Protein AF-A0A945WKH4-F1 (afdb_monomer_lite)

Radius of gyration: 19.02 Å; chains: 1; bounding box: 48×42×46 Å

pLDDT: mean 94.59, std 5.12, range [59.53, 98.81]

Foldseek 3Di:
DDPVDDDDDDDDDDDAAQEDEEEAAEAEPQGKTKHDDCCDCNVVNLVRYNAYEYEYCYYDNDDDDDDRIDIHDRVSHPYYHNQRCVCPCPDRPPRDHHDVVVVVVCVVQVVDPVSVVVCCCVPPNPPCPDSVD

Sequence (133 aa):
TSPFGDEAITAVAAINPDVTIIHAQQADRAGNIMMWGIVGVQKEAVYAARHVIVTVEEIVEFFEPKFNSVIIPSILVSAVCVVPGGATPSYALGYYGRDNSKYIEWADTSKDRAAFENWLHAEIYDGVKSHDS

Structure (mmCIF, N/CA/C/O backbone):
data_AF-A0A945WKH4-F1
#
_entry.id   AF-A0A945WKH4-F1
#
loop_
_atom_site.group_PDB
_atom_site.id
_atom_site.type_symbol
_atom_site.label_atom_id
_atom_site.label_alt_id
_atom_site.label_comp_id
_atom_site.label_asym_id
_atom_site.label_entity_id
_atom_site.label_seq_id
_atom_site.pdbx_PDB_ins_code
_atom_site.Cartn_x
_atom_site.Cartn_y
_atom_site.Cartn_z
_atom_site.occupancy
_atom_site.B_iso_or_equiv
_atom_site.auth_seq_id
_atom_site.auth_comp_id
_atom_site.auth_asym_id
_atom_site.auth_atom_id
_atom_site.pdbx_PDB_model_num
ATOM 1 N N . THR A 1 1 ? 22.014 -22.025 -17.678 1.00 79.38 1 THR A N 1
ATOM 2 C CA . THR A 1 1 ? 23.406 -21.682 -18.039 1.00 79.38 1 THR A CA 1
ATOM 3 C C . THR A 1 1 ? 23.410 -20.285 -18.612 1.00 79.38 1 THR A C 1
ATOM 5 O O . THR A 1 1 ? 22.431 -19.938 -19.268 1.00 79.38 1 THR A O 1
ATOM 8 N N . SER A 1 2 ? 24.427 -19.475 -18.314 1.00 87.25 2 SER A N 1
ATOM 9 C CA . SER A 1 2 ? 24.560 -18.134 -18.893 1.00 87.25 2 SER A CA 1
ATOM 10 C C . SER A 1 2 ? 24.637 -18.222 -20.424 1.00 87.25 2 SER A C 1
ATOM 12 O O . SER A 1 2 ? 25.339 -19.089 -20.939 1.00 87.25 2 SER A O 1
ATOM 14 N N . PRO A 1 3 ? 23.945 -17.351 -21.183 1.00 89.12 3 PRO A N 1
ATOM 15 C CA . PRO A 1 3 ? 24.110 -17.303 -22.634 1.00 89.12 3 PRO A CA 1
ATOM 16 C C . PRO A 1 3 ? 25.452 -16.677 -23.065 1.00 89.12 3 PRO A C 1
ATOM 18 O O . PRO A 1 3 ? 25.758 -16.681 -24.253 1.00 89.12 3 PRO A O 1
ATOM 21 N N . PHE A 1 4 ? 26.245 -16.141 -22.126 1.00 90.62 4 PHE A N 1
ATOM 22 C CA . PHE A 1 4 ? 27.511 -15.446 -22.395 1.00 90.62 4 PHE A CA 1
ATOM 23 C C . PHE A 1 4 ? 28.753 -16.156 -21.824 1.00 90.62 4 PHE A C 1
ATOM 25 O O . PHE A 1 4 ? 29.858 -15.640 -21.966 1.00 90.62 4 PHE A O 1
ATOM 32 N N . GLY A 1 5 ? 28.599 -17.319 -21.184 1.00 87.75 5 GLY A N 1
ATOM 33 C CA . GLY A 1 5 ? 29.716 -18.070 -20.606 1.00 87.75 5 GLY A CA 1
ATOM 34 C C . GLY A 1 5 ? 29.277 -19.349 -19.894 1.00 87.75 5 GLY A C 1
ATOM 35 O O . GLY A 1 5 ? 28.099 -19.702 -19.895 1.00 87.75 5 GLY A O 1
ATOM 36 N N . ASP A 1 6 ? 30.222 -20.018 -19.237 1.00 90.56 6 ASP A N 1
ATOM 37 C CA . ASP A 1 6 ? 30.005 -21.344 -18.633 1.00 90.56 6 ASP A CA 1
ATOM 38 C C . ASP A 1 6 ? 29.390 -21.295 -17.219 1.00 90.56 6 ASP A C 1
ATOM 40 O O . ASP A 1 6 ? 29.234 -22.315 -16.546 1.00 90.56 6 ASP A O 1
ATOM 44 N N . GLU A 1 7 ? 29.017 -20.104 -16.751 1.00 93.12 7 GLU A N 1
ATOM 45 C CA . GLU A 1 7 ? 28.446 -19.886 -15.425 1.00 93.12 7 GLU A CA 1
ATOM 46 C C . GLU A 1 7 ? 27.030 -20.480 -15.306 1.00 93.12 7 GLU A C 1
ATOM 48 O O . GLU A 1 7 ? 26.149 -20.281 -16.157 1.00 93.12 7 GLU A O 1
ATOM 53 N N . ALA A 1 8 ? 26.770 -21.175 -14.199 1.00 90.81 8 ALA A N 1
ATOM 54 C CA . ALA A 1 8 ? 25.426 -21.602 -13.836 1.00 90.81 8 ALA A CA 1
ATOM 55 C C . ALA A 1 8 ? 24.681 -20.449 -13.144 1.00 90.81 8 ALA A C 1
ATOM 57 O O . ALA A 1 8 ? 25.059 -20.022 -12.058 1.00 90.81 8 ALA A O 1
ATOM 58 N N . ILE A 1 9 ? 23.603 -19.968 -13.770 1.00 92.19 9 ILE A N 1
ATOM 59 C CA . ILE A 1 9 ? 22.718 -18.935 -13.214 1.00 92.19 9 ILE A CA 1
ATOM 60 C C . ILE A 1 9 ? 21.382 -19.540 -12.780 1.00 92.19 9 ILE A C 1
ATOM 62 O O . ILE A 1 9 ? 20.817 -20.383 -13.485 1.00 92.19 9 ILE A O 1
ATOM 66 N N . THR A 1 10 ? 20.868 -19.081 -11.640 1.00 92.94 10 THR A N 1
ATOM 67 C CA . THR A 1 10 ? 19.531 -19.441 -11.157 1.00 92.94 10 THR A CA 1
ATOM 68 C C . THR A 1 10 ? 18.494 -18.546 -11.819 1.00 92.94 10 THR A C 1
ATOM 70 O O . THR A 1 10 ? 18.524 -17.329 -11.657 1.00 92.94 10 THR A O 1
ATOM 73 N N . ALA A 1 11 ? 17.554 -19.148 -12.543 1.00 92.62 11 ALA A N 1
ATOM 74 C CA . ALA A 1 11 ? 16.376 -18.449 -13.035 1.00 92.62 11 ALA A CA 1
ATOM 75 C C . ALA A 1 11 ? 15.268 -18.506 -11.976 1.00 92.62 11 ALA A C 1
ATOM 77 O O . ALA A 1 11 ? 14.935 -19.584 -11.483 1.00 92.62 11 ALA A O 1
ATOM 78 N N . VAL A 1 12 ? 14.692 -17.352 -11.645 1.00 94.69 12 VAL A N 1
ATOM 79 C CA . VAL A 1 12 ? 13.536 -17.238 -10.748 1.00 94.69 12 VAL A CA 1
ATOM 80 C C . VAL A 1 12 ? 12.359 -16.712 -11.561 1.00 94.69 12 VAL A C 1
ATOM 82 O O . VAL A 1 12 ? 12.525 -15.818 -12.391 1.00 94.69 12 VAL A O 1
ATOM 85 N N . ALA A 1 13 ? 11.179 -17.295 -11.355 1.00 96.25 13 ALA A N 1
ATOM 86 C CA . ALA A 1 13 ? 9.965 -16.848 -12.025 1.00 96.25 13 ALA A CA 1
ATOM 87 C C . ALA A 1 13 ? 9.580 -15.426 -11.584 1.00 96.25 13 ALA A C 1
ATOM 89 O O . ALA A 1 13 ? 9.773 -15.050 -10.427 1.00 96.25 13 ALA A O 1
ATOM 90 N N . ALA A 1 14 ? 9.007 -14.649 -12.506 1.00 96.19 14 ALA A N 1
ATOM 91 C CA . ALA A 1 14 ? 8.454 -13.340 -12.184 1.00 96.19 14 ALA A CA 1
ATOM 92 C C . ALA A 1 14 ? 7.268 -13.476 -11.217 1.00 96.19 14 ALA A C 1
ATOM 94 O O . ALA A 1 14 ? 6.427 -14.364 -11.369 1.00 96.19 14 ALA A O 1
ATOM 95 N N . ILE A 1 15 ? 7.191 -12.569 -10.246 1.00 96.56 15 ILE A N 1
ATOM 96 C CA . ILE A 1 15 ? 6.037 -12.438 -9.356 1.00 96.56 15 ILE A CA 1
ATOM 97 C C . ILE A 1 15 ? 5.038 -11.517 -10.056 1.00 96.56 15 ILE A C 1
ATOM 99 O O . ILE A 1 15 ? 5.354 -10.352 -10.264 1.00 96.56 15 ILE A O 1
ATOM 103 N N . ASN A 1 16 ? 3.858 -12.033 -10.409 1.00 97.31 16 ASN A N 1
ATOM 104 C CA . ASN A 1 16 ? 2.782 -11.275 -11.060 1.00 97.31 16 ASN A CA 1
ATOM 105 C C . ASN A 1 16 ? 1.502 -11.370 -10.212 1.00 97.31 16 ASN A C 1
ATOM 107 O O . ASN A 1 16 ? 0.729 -12.313 -10.396 1.00 97.31 16 ASN A O 1
ATOM 111 N N . PRO A 1 17 ? 1.297 -10.474 -9.231 1.00 98.19 17 PRO A N 1
ATOM 112 C CA . PRO A 1 17 ? 0.126 -10.524 -8.362 1.00 98.19 17 PRO A CA 1
ATOM 113 C C . PRO A 1 17 ? -1.176 -10.255 -9.126 1.00 98.19 17 PRO A C 1
ATOM 115 O O . PRO A 1 17 ? -1.236 -9.379 -9.987 1.00 98.19 17 PRO A O 1
ATOM 118 N N . ASP A 1 18 ? -2.265 -10.927 -8.749 1.00 98.62 18 ASP A N 1
ATOM 119 C CA . ASP A 1 18 ? -3.596 -10.528 -9.223 1.00 98.62 18 ASP A CA 1
ATOM 120 C C . ASP A 1 18 ? -3.983 -9.148 -8.676 1.00 98.62 18 ASP A C 1
ATOM 122 O O . ASP A 1 18 ? -4.573 -8.332 -9.384 1.00 98.62 18 ASP A O 1
ATOM 126 N N . VAL A 1 19 ? -3.621 -8.878 -7.418 1.00 98.56 19 VAL A N 1
ATOM 127 C CA . VAL A 1 19 ? -3.890 -7.615 -6.730 1.00 98.56 19 VAL A CA 1
ATOM 128 C C . VAL A 1 19 ? -2.664 -7.188 -5.929 1.00 98.56 19 VAL A C 1
ATOM 130 O O . VAL A 1 19 ? -2.104 -7.975 -5.166 1.00 98.56 19 VAL A O 1
ATOM 133 N N . THR A 1 20 ? -2.292 -5.917 -6.050 1.00 98.50 20 THR A N 1
ATOM 134 C CA . THR A 1 20 ? -1.372 -5.238 -5.137 1.00 98.50 20 THR A CA 1
ATOM 135 C C . THR A 1 20 ? -2.110 -4.136 -4.391 1.00 98.50 20 THR A C 1
ATOM 137 O O . THR A 1 20 ? -2.865 -3.365 -4.982 1.00 98.50 20 THR A O 1
ATOM 140 N N . ILE A 1 21 ? -1.862 -4.061 -3.083 1.00 98.50 21 ILE A N 1
ATOM 141 C CA . ILE A 1 21 ? -2.346 -2.990 -2.217 1.00 98.50 21 ILE A CA 1
ATOM 142 C C . ILE A 1 21 ? -1.128 -2.239 -1.694 1.00 98.50 21 ILE A C 1
ATOM 144 O O . ILE A 1 21 ? -0.218 -2.851 -1.133 1.00 98.50 21 ILE A O 1
ATOM 148 N N . ILE A 1 22 ? -1.106 -0.926 -1.891 1.00 98.25 22 ILE A N 1
ATOM 149 C CA . ILE A 1 22 ? -0.078 -0.043 -1.338 1.00 98.25 22 ILE A CA 1
ATOM 150 C C . ILE A 1 22 ? -0.733 1.102 -0.575 1.00 98.25 22 ILE A C 1
ATOM 152 O O . ILE A 1 22 ? -1.893 1.439 -0.812 1.00 98.25 22 ILE A O 1
ATOM 156 N N . HIS A 1 23 ? 0.038 1.709 0.318 1.00 98.12 23 HIS A N 1
ATOM 157 C CA . HIS A 1 23 ? -0.330 2.956 0.966 1.00 98.12 23 HIS A CA 1
ATOM 158 C C . HIS A 1 23 ? 0.643 4.051 0.536 1.00 98.12 23 HIS A C 1
ATOM 160 O O . HIS A 1 23 ? 1.860 3.838 0.559 1.00 98.12 23 HIS A O 1
ATOM 166 N N . ALA A 1 24 ? 0.106 5.200 0.146 1.00 98.19 24 ALA A N 1
ATOM 167 C CA . ALA A 1 24 ? 0.855 6.365 -0.298 1.00 98.19 24 ALA A CA 1
ATOM 168 C C . ALA A 1 24 ? 0.345 7.624 0.399 1.00 98.19 24 ALA A C 1
ATOM 170 O O . ALA A 1 24 ? -0.698 7.629 1.035 1.00 98.19 24 ALA A O 1
ATOM 171 N N . GLN A 1 25 ? 1.080 8.718 0.278 1.00 98.06 25 GLN A N 1
ATOM 172 C CA . GLN A 1 25 ? 0.686 9.949 0.939 1.00 98.06 25 GLN A CA 1
ATOM 173 C C . GLN A 1 25 ? -0.466 10.656 0.218 1.00 98.06 25 GLN A C 1
ATOM 175 O O . GLN A 1 25 ? -1.484 10.949 0.833 1.00 98.06 25 GLN A O 1
ATOM 180 N N . GLN A 1 26 ? -0.331 10.924 -1.081 1.00 98.56 26 GLN A N 1
ATOM 181 C CA . GLN A 1 26 ? -1.287 11.772 -1.794 1.00 98.56 26 GLN A CA 1
ATOM 182 C C . GLN A 1 26 ? -1.781 11.117 -3.075 1.00 98.56 26 GLN A C 1
ATOM 184 O O . GLN A 1 26 ? -1.009 10.494 -3.806 1.00 98.56 26 GLN A O 1
ATOM 189 N N . ALA A 1 27 ? -3.053 11.342 -3.384 1.00 98.75 27 ALA A N 1
ATOM 190 C CA . ALA A 1 27 ? -3.582 11.215 -4.734 1.00 98.75 27 ALA A CA 1
ATOM 191 C C . ALA A 1 27 ? -4.014 12.581 -5.277 1.00 98.75 27 ALA A C 1
ATOM 193 O O . ALA A 1 27 ? -4.313 13.487 -4.503 1.00 98.75 27 ALA A O 1
ATOM 194 N N . ASP A 1 28 ? -4.069 12.736 -6.596 1.00 98.44 28 ASP A N 1
ATOM 195 C CA . ASP A 1 28 ? -4.767 13.863 -7.219 1.00 98.44 28 ASP A CA 1
ATOM 196 C C . ASP A 1 28 ? -6.189 13.469 -7.655 1.00 98.44 28 ASP A C 1
ATOM 198 O O . ASP A 1 28 ? -6.595 12.304 -7.590 1.00 98.44 28 ASP A O 1
ATOM 202 N N . ARG A 1 29 ? -6.969 14.445 -8.133 1.00 97.75 29 ARG A N 1
ATOM 203 C CA . ARG A 1 29 ? -8.338 14.204 -8.628 1.00 97.75 29 ARG A CA 1
ATOM 204 C C . ARG A 1 29 ? -8.409 13.336 -9.887 1.00 97.75 29 ARG A C 1
ATOM 206 O O . ARG A 1 29 ? -9.485 12.835 -10.206 1.00 97.75 29 ARG A O 1
ATOM 213 N N . ALA A 1 30 ? -7.299 13.166 -10.601 1.00 97.75 30 ALA A N 1
ATOM 214 C CA . ALA A 1 30 ? -7.204 12.280 -11.755 1.00 97.75 30 ALA A CA 1
ATOM 215 C C . ALA A 1 30 ? -6.829 10.838 -11.360 1.00 97.75 30 ALA A C 1
ATOM 217 O O . ALA A 1 30 ? -6.792 9.966 -12.229 1.00 97.75 30 ALA A O 1
ATOM 218 N N . GLY A 1 31 ? -6.571 10.580 -10.072 1.00 97.94 31 GLY A N 1
ATOM 219 C CA . GLY A 1 31 ? -6.190 9.276 -9.535 1.00 97.94 31 GLY A CA 1
ATOM 220 C C . GLY A 1 31 ? -4.700 8.962 -9.663 1.00 97.94 31 GLY A C 1
ATOM 221 O O . GLY A 1 31 ? -4.310 7.812 -9.464 1.00 97.94 31 GLY A O 1
ATOM 222 N N . ASN A 1 32 ? -3.859 9.939 -10.024 1.00 98.56 32 ASN A N 1
ATOM 223 C CA . ASN A 1 32 ? -2.413 9.757 -9.930 1.00 98.56 32 ASN A CA 1
ATOM 224 C C . ASN A 1 32 ? -2.028 9.709 -8.455 1.00 98.56 32 ASN A C 1
ATOM 226 O O . ASN A 1 32 ? -2.689 10.330 -7.626 1.00 98.56 32 ASN A O 1
ATOM 230 N N . ILE A 1 33 ? -0.945 9.008 -8.133 1.00 98.56 33 ILE A N 1
ATOM 231 C CA . ILE A 1 33 ? -0.486 8.833 -6.753 1.00 98.56 33 ILE A CA 1
ATOM 232 C C . ILE A 1 33 ? 0.913 9.402 -6.620 1.00 98.56 33 ILE A C 1
ATOM 234 O O . ILE A 1 33 ? 1.808 8.971 -7.344 1.00 98.56 33 ILE A O 1
ATOM 238 N N . MET A 1 34 ? 1.125 10.308 -5.670 1.00 98.06 34 MET A N 1
ATOM 239 C CA . MET A 1 34 ? 2.456 10.751 -5.280 1.00 98.06 34 MET A CA 1
ATOM 240 C C . MET A 1 34 ? 2.858 10.097 -3.958 1.00 98.06 34 MET A C 1
ATOM 242 O O . MET A 1 34 ? 2.187 10.239 -2.935 1.00 98.06 34 MET A O 1
ATOM 246 N N . MET A 1 35 ? 3.996 9.408 -3.986 1.00 97.38 35 MET A N 1
ATOM 247 C CA . MET A 1 35 ? 4.623 8.802 -2.813 1.00 97.38 35 MET A CA 1
ATOM 248 C C . MET A 1 35 ? 6.058 9.295 -2.664 1.00 97.38 35 MET A C 1
ATOM 250 O O . MET A 1 35 ? 6.742 9.542 -3.658 1.00 97.38 35 MET A O 1
ATOM 254 N N . TRP A 1 36 ? 6.533 9.444 -1.431 1.00 96.81 36 TRP A N 1
ATOM 255 C CA . TRP A 1 36 ? 7.905 9.880 -1.154 1.00 96.81 36 TRP A CA 1
ATOM 256 C C . TRP A 1 36 ? 8.467 9.252 0.121 1.00 96.81 36 TRP A C 1
ATOM 258 O O . TRP A 1 36 ? 7.744 8.689 0.945 1.00 96.81 36 TRP A O 1
ATOM 268 N N . GLY A 1 37 ? 9.784 9.373 0.297 1.00 93.44 37 GLY A N 1
ATOM 269 C CA . GLY A 1 37 ? 10.516 8.725 1.383 1.00 93.44 37 GLY A CA 1
ATOM 270 C C . GLY A 1 37 ? 11.028 7.344 0.981 1.00 93.44 37 GLY A C 1
ATOM 271 O O . GLY A 1 37 ? 11.468 7.144 -0.150 1.00 93.44 37 GLY A O 1
ATOM 272 N N . ILE A 1 38 ? 11.015 6.390 1.914 1.00 92.56 38 ILE A N 1
ATOM 273 C CA . ILE A 1 38 ? 11.465 5.019 1.647 1.00 92.56 38 ILE A CA 1
ATOM 274 C C . ILE A 1 38 ? 10.294 4.243 1.036 1.00 92.56 38 ILE A C 1
ATOM 276 O O . ILE A 1 38 ? 9.470 3.675 1.745 1.00 92.56 38 ILE A O 1
ATOM 280 N N . VAL A 1 39 ? 10.234 4.224 -0.294 1.00 91.56 39 VAL A N 1
ATOM 281 C CA . VAL A 1 39 ? 9.130 3.610 -1.060 1.00 91.56 39 VAL A CA 1
ATOM 282 C C . VAL A 1 39 ? 9.210 2.079 -1.158 1.00 91.56 39 VAL A C 1
ATOM 284 O O . VAL A 1 39 ? 8.267 1.434 -1.611 1.00 91.56 39 VAL A O 1
ATOM 287 N N . GLY A 1 40 ? 10.325 1.474 -0.732 1.00 92.94 40 GLY A N 1
ATOM 288 C CA . GLY A 1 40 ? 10.526 0.024 -0.787 1.00 92.94 40 GLY A CA 1
ATOM 289 C C . GLY A 1 40 ? 10.299 -0.540 -2.193 1.00 92.94 40 GLY A C 1
ATOM 290 O O . GLY A 1 40 ? 10.811 0.006 -3.164 1.00 92.94 40 GLY A O 1
ATOM 291 N N . VAL A 1 41 ? 9.518 -1.621 -2.280 1.00 95.25 41 VAL A N 1
ATOM 292 C CA . VAL A 1 41 ? 9.153 -2.307 -3.536 1.00 95.25 41 VAL A CA 1
ATOM 293 C C . VAL A 1 41 ? 7.777 -1.896 -4.075 1.00 95.25 41 VAL A C 1
ATOM 295 O O . VAL A 1 41 ? 7.236 -2.564 -4.953 1.00 95.25 41 VAL A O 1
ATOM 298 N N . GLN A 1 42 ? 7.153 -0.848 -3.519 1.00 96.62 42 GLN A N 1
ATOM 299 C CA . GLN A 1 42 ? 5.761 -0.505 -3.838 1.00 96.62 42 GLN A CA 1
ATOM 300 C C . GLN A 1 42 ? 5.563 -0.231 -5.331 1.00 96.62 42 GLN A C 1
ATOM 302 O O . GLN A 1 42 ? 4.623 -0.743 -5.933 1.00 96.62 42 GLN A O 1
ATOM 307 N N . LYS A 1 43 ? 6.475 0.529 -5.945 1.00 95.75 43 LYS A N 1
ATOM 308 C CA . LYS A 1 43 ? 6.424 0.862 -7.372 1.00 95.75 43 LYS A CA 1
ATOM 309 C C . LYS A 1 43 ? 6.530 -0.398 -8.237 1.00 95.75 43 LYS A C 1
ATOM 311 O O . LYS A 1 43 ? 5.764 -0.563 -9.179 1.00 95.75 43 LYS A O 1
ATOM 316 N N . GLU A 1 44 ? 7.461 -1.291 -7.923 1.00 97.06 44 GLU A N 1
ATOM 317 C CA . GLU A 1 44 ? 7.652 -2.557 -8.631 1.00 97.06 44 GLU A CA 1
ATOM 318 C C . GLU A 1 44 ? 6.424 -3.467 -8.483 1.00 97.06 44 GLU A C 1
ATOM 320 O O . GLU A 1 44 ? 5.988 -4.059 -9.467 1.00 97.06 44 GLU A O 1
ATOM 325 N N . ALA A 1 45 ? 5.820 -3.524 -7.290 1.00 97.81 45 ALA A N 1
ATOM 326 C CA . ALA A 1 45 ? 4.595 -4.281 -7.044 1.00 97.81 45 ALA A CA 1
ATOM 327 C C . ALA A 1 45 ? 3.408 -3.739 -7.859 1.00 97.81 45 ALA A C 1
ATOM 329 O O . ALA A 1 45 ? 2.674 -4.519 -8.457 1.00 97.81 45 ALA A O 1
ATOM 330 N N . VAL A 1 46 ? 3.268 -2.411 -7.953 1.00 98.06 46 VAL A N 1
ATOM 331 C CA . VAL A 1 46 ? 2.260 -1.757 -8.805 1.00 98.06 46 VAL A CA 1
ATOM 332 C C . VAL A 1 46 ? 2.424 -2.163 -10.270 1.00 98.06 46 VAL A C 1
ATOM 334 O O . VAL A 1 46 ? 1.442 -2.518 -10.911 1.00 98.06 46 VAL A O 1
ATOM 337 N N . TYR A 1 47 ? 3.651 -2.153 -10.803 1.00 97.19 47 TYR A N 1
ATOM 338 C CA . TYR A 1 47 ? 3.899 -2.537 -12.200 1.00 97.19 47 TYR A CA 1
ATOM 339 C C . TYR A 1 47 ? 3.709 -4.032 -12.474 1.00 97.19 47 TYR A C 1
ATOM 341 O O . TYR A 1 47 ? 3.426 -4.409 -13.610 1.00 97.19 47 TYR A O 1
ATOM 349 N N . ALA A 1 48 ? 3.895 -4.880 -11.464 1.00 98.06 48 ALA A N 1
ATOM 350 C CA . ALA A 1 48 ? 3.765 -6.326 -11.597 1.00 98.06 48 ALA A CA 1
ATOM 351 C C . ALA A 1 48 ? 2.313 -6.822 -11.498 1.00 98.06 48 ALA A C 1
ATOM 353 O O . ALA A 1 48 ? 2.021 -7.948 -11.906 1.00 98.06 48 ALA A O 1
ATOM 354 N N . ALA A 1 49 ? 1.417 -6.024 -10.913 1.00 98.38 49 ALA A N 1
ATOM 355 C CA . ALA A 1 49 ? 0.074 -6.464 -10.576 1.00 98.38 49 ALA A CA 1
ATOM 356 C C . ALA A 1 49 ? -0.939 -6.261 -11.706 1.00 98.38 49 ALA A C 1
ATOM 358 O O . ALA A 1 49 ? -0.876 -5.299 -12.470 1.00 98.38 49 ALA A O 1
ATOM 359 N N . ARG A 1 50 ? -1.942 -7.142 -11.762 1.00 98.38 50 ARG A N 1
ATOM 360 C CA . ARG A 1 50 ? -3.099 -6.982 -12.656 1.00 98.38 50 ARG A CA 1
ATOM 361 C C . ARG A 1 50 ? -4.061 -5.891 -12.173 1.00 98.38 50 ARG A C 1
ATOM 363 O O . ARG A 1 50 ? -4.641 -5.186 -12.996 1.00 98.38 50 ARG A O 1
ATOM 370 N N . HIS A 1 51 ? -4.241 -5.769 -10.859 1.00 98.62 51 HIS A N 1
ATOM 371 C CA . HIS A 1 51 ? -5.075 -4.752 -10.221 1.00 98.62 51 HIS A CA 1
ATOM 372 C C . HIS A 1 51 ? -4.329 -4.071 -9.076 1.00 98.62 51 HIS A C 1
ATOM 374 O O . HIS A 1 51 ? -3.606 -4.716 -8.317 1.00 98.62 51 HIS A O 1
ATOM 380 N N . VAL A 1 52 ? -4.539 -2.764 -8.926 1.00 98.75 52 VAL A N 1
ATOM 381 C CA . VAL A 1 52 ? -3.839 -1.947 -7.928 1.00 98.75 52 VAL A CA 1
ATOM 382 C C . VAL A 1 52 ? -4.845 -1.142 -7.122 1.00 98.75 52 VAL A C 1
ATOM 384 O O . VAL A 1 52 ? -5.602 -0.344 -7.677 1.00 98.75 52 VAL A O 1
ATOM 387 N N . ILE A 1 53 ? -4.834 -1.342 -5.809 1.00 98.81 53 ILE A N 1
ATOM 388 C CA . ILE A 1 53 ? -5.610 -0.557 -4.849 1.00 98.81 53 ILE A CA 1
ATOM 389 C C . ILE A 1 53 ? -4.626 0.291 -4.052 1.00 98.81 53 ILE A C 1
ATOM 391 O O . ILE A 1 53 ? -3.640 -0.222 -3.522 1.00 98.81 53 ILE A O 1
ATOM 395 N N . VAL A 1 54 ? -4.892 1.588 -3.966 1.00 98.75 54 VAL A N 1
ATOM 396 C CA . VAL A 1 54 ? -4.039 2.523 -3.237 1.00 98.75 54 VAL A CA 1
ATOM 397 C C . VAL A 1 54 ? -4.848 3.185 -2.138 1.00 98.75 54 VAL A C 1
ATOM 399 O O . VAL A 1 54 ? -5.835 3.864 -2.418 1.00 98.75 54 VAL A O 1
ATOM 402 N N . THR A 1 55 ? -4.430 3.009 -0.888 1.00 98.75 55 THR A N 1
ATOM 403 C CA . THR A 1 55 ? -4.901 3.864 0.203 1.00 98.75 55 THR A CA 1
ATOM 404 C C . THR A 1 55 ? -4.020 5.109 0.278 1.00 98.75 55 THR A C 1
ATOM 406 O O . THR A 1 55 ? -2.804 5.019 0.104 1.00 98.75 55 THR A O 1
ATOM 409 N N . VAL A 1 56 ? -4.622 6.277 0.494 1.00 98.75 56 VAL A N 1
ATOM 410 C CA . VAL A 1 56 ? -3.909 7.557 0.598 1.00 98.75 56 VAL A CA 1
ATOM 411 C C . VAL A 1 56 ? -4.311 8.336 1.833 1.00 98.75 56 VAL A C 1
ATOM 413 O O . VAL A 1 56 ? -5.441 8.212 2.296 1.00 98.75 56 VAL A O 1
ATOM 416 N N . GLU A 1 57 ? -3.409 9.166 2.342 1.00 98.56 57 GLU A N 1
ATOM 417 C CA . GLU A 1 57 ? -3.710 10.068 3.455 1.00 98.56 57 GLU A CA 1
ATOM 418 C C . GLU A 1 57 ? -4.666 11.189 3.028 1.00 98.56 57 GLU A C 1
ATOM 420 O O . GLU A 1 57 ? -5.574 11.553 3.771 1.00 98.56 57 GLU A O 1
ATOM 425 N N . GLU A 1 58 ? -4.511 11.711 1.808 1.00 98.50 58 GLU A N 1
ATOM 426 C CA . GLU A 1 58 ? -5.379 12.766 1.279 1.00 98.50 58 GLU A CA 1
ATOM 427 C C . GLU A 1 58 ? -5.463 12.780 -0.257 1.00 98.50 58 GLU A C 1
ATOM 429 O O . GLU A 1 58 ? -4.618 12.223 -0.964 1.00 98.50 58 GLU A O 1
ATOM 434 N N . ILE A 1 59 ? -6.486 13.470 -0.776 1.00 98.62 59 ILE A N 1
ATOM 435 C CA . ILE A 1 59 ? -6.580 13.864 -2.188 1.00 98.62 59 ILE A CA 1
ATOM 436 C C . ILE A 1 59 ? -6.302 15.364 -2.292 1.00 98.62 59 ILE A C 1
ATOM 438 O O . ILE A 1 59 ? -6.985 16.165 -1.653 1.00 98.62 59 ILE A O 1
ATOM 442 N N . VAL A 1 60 ? -5.351 15.744 -3.142 1.00 98.44 60 VAL A N 1
ATOM 443 C CA . VAL A 1 60 ? -4.960 17.136 -3.392 1.00 98.44 60 VAL A CA 1
ATOM 444 C C . VAL A 1 60 ? -5.372 17.602 -4.788 1.00 98.44 60 VAL A C 1
ATOM 446 O O . VAL A 1 60 ? -5.587 16.804 -5.698 1.00 98.44 60 VAL A O 1
ATOM 449 N N . GLU A 1 61 ? -5.487 18.919 -4.972 1.00 97.75 61 GLU A N 1
ATOM 450 C CA . GLU A 1 61 ? -5.738 19.501 -6.299 1.00 97.75 61 GLU A CA 1
ATOM 451 C C . GLU A 1 61 ? -4.480 19.443 -7.179 1.00 97.75 61 GLU A C 1
ATOM 453 O O . GLU A 1 61 ? -4.557 19.101 -8.356 1.00 97.75 61 GLU A O 1
ATOM 458 N N . PHE A 1 62 ? -3.315 19.737 -6.591 1.00 96.56 62 PHE A N 1
ATOM 459 C CA . PHE A 1 62 ? -2.020 19.722 -7.264 1.00 96.56 62 PHE A CA 1
ATOM 460 C C . PHE A 1 62 ? -0.965 19.078 -6.371 1.00 96.56 62 PHE A C 1
ATOM 462 O O . PHE A 1 62 ? -0.945 19.299 -5.159 1.00 96.56 62 PHE A O 1
ATOM 469 N N . PHE A 1 63 ? -0.061 18.312 -6.979 1.00 97.75 63 PHE A N 1
ATOM 470 C CA . PHE A 1 63 ? 1.111 17.809 -6.278 1.00 97.75 63 PHE A CA 1
ATOM 471 C C . PHE A 1 63 ? 2.141 18.911 -6.073 1.00 97.75 63 PHE A C 1
ATOM 473 O O . PHE A 1 63 ? 2.576 19.559 -7.024 1.00 97.75 63 PHE A O 1
ATOM 480 N N . GLU A 1 64 ? 2.594 19.041 -4.832 1.00 95.38 64 GLU A N 1
ATOM 481 C CA . GLU A 1 64 ? 3.779 19.816 -4.486 1.00 95.38 64 GLU A CA 1
ATOM 482 C C . GLU A 1 64 ? 5.008 18.898 -4.550 1.00 95.38 64 GLU A C 1
ATOM 484 O O . GLU A 1 64 ? 5.102 17.977 -3.727 1.00 95.38 64 GLU A O 1
ATOM 489 N N . PRO A 1 65 ? 5.962 19.111 -5.480 1.00 90.94 65 PRO A N 1
ATOM 490 C CA . PRO A 1 65 ? 7.109 18.226 -5.646 1.00 90.94 65 PRO A CA 1
ATOM 491 C C . PRO A 1 65 ? 7.873 18.008 -4.337 1.00 90.94 65 PRO A C 1
ATOM 493 O O . PRO A 1 65 ? 8.341 18.952 -3.697 1.00 90.94 65 PRO A O 1
ATOM 496 N N . LYS A 1 66 ? 8.034 16.742 -3.944 1.00 94.00 66 LYS A N 1
ATOM 497 C CA . LYS A 1 66 ? 8.857 16.352 -2.790 1.00 94.00 66 LYS A CA 1
ATOM 498 C C . LYS A 1 66 ? 10.170 15.742 -3.261 1.00 94.00 66 LYS A C 1
ATOM 500 O O . LYS A 1 66 ? 10.227 15.086 -4.304 1.00 94.00 66 LYS A O 1
ATOM 505 N N . PHE A 1 67 ? 11.228 15.926 -2.475 1.00 91.38 67 PHE A N 1
ATOM 506 C CA . PHE A 1 67 ? 12.510 15.274 -2.730 1.00 91.38 67 PHE A CA 1
ATOM 507 C C . PHE A 1 67 ? 12.326 13.750 -2.808 1.00 91.38 67 PHE A C 1
ATOM 509 O O . PHE A 1 67 ? 11.703 13.160 -1.926 1.00 91.38 67 PHE A O 1
ATOM 516 N N . ASN A 1 68 ? 12.858 13.128 -3.865 1.00 89.44 68 ASN A N 1
ATOM 517 C CA . ASN A 1 68 ? 12.698 11.699 -4.165 1.00 89.44 68 ASN A CA 1
ATOM 518 C C . ASN A 1 68 ? 11.238 11.212 -4.236 1.00 89.44 68 ASN A C 1
ATOM 520 O O . ASN A 1 68 ? 10.963 10.046 -3.948 1.00 89.44 68 ASN A O 1
ATOM 524 N N . SER A 1 69 ? 10.297 12.082 -4.610 1.00 95.69 69 SER A N 1
ATOM 525 C CA . SER A 1 69 ? 8.936 11.634 -4.910 1.00 95.69 69 SER A CA 1
ATOM 526 C C . SER A 1 69 ? 8.883 10.809 -6.195 1.00 95.69 69 SER A C 1
ATOM 528 O O . SER A 1 69 ? 9.635 11.031 -7.146 1.00 95.69 69 SER A O 1
ATOM 530 N N . VAL A 1 70 ? 7.966 9.850 -6.209 1.00 95.69 70 VAL A N 1
ATOM 531 C CA . VAL A 1 70 ? 7.575 9.065 -7.376 1.00 95.69 70 VAL A CA 1
ATOM 532 C C . VAL A 1 70 ? 6.098 9.318 -7.619 1.00 95.69 70 VAL A C 1
ATOM 534 O O . VAL A 1 70 ? 5.313 9.365 -6.671 1.00 95.69 70 VAL A O 1
ATOM 537 N N . ILE A 1 71 ? 5.728 9.452 -8.891 1.00 97.25 71 ILE A N 1
ATOM 538 C CA . ILE A 1 71 ? 4.333 9.534 -9.312 1.00 97.25 71 ILE A CA 1
ATOM 539 C C . ILE A 1 71 ? 3.961 8.229 -10.014 1.00 97.25 71 ILE A C 1
ATOM 541 O O . ILE A 1 71 ? 4.601 7.849 -10.997 1.00 97.25 71 ILE A O 1
ATOM 545 N N . ILE A 1 72 ? 2.933 7.551 -9.506 1.00 98.06 72 ILE A N 1
ATOM 546 C CA . ILE A 1 72 ? 2.277 6.431 -10.179 1.00 98.06 72 ILE A CA 1
ATOM 547 C C . ILE A 1 72 ? 1.137 7.000 -11.031 1.00 98.06 72 ILE A C 1
ATOM 549 O O . ILE A 1 72 ? 0.235 7.639 -10.480 1.00 98.06 72 ILE A O 1
ATOM 553 N N . PRO A 1 73 ? 1.156 6.784 -12.356 1.00 98.06 73 PRO A N 1
ATOM 554 C CA . PRO A 1 73 ? 0.083 7.232 -13.233 1.00 98.06 73 PRO A CA 1
ATOM 555 C C . PRO A 1 73 ? -1.240 6.523 -12.931 1.00 98.06 73 PRO A C 1
ATOM 557 O O . PRO A 1 73 ? -1.264 5.307 -12.727 1.00 98.06 73 PRO A O 1
ATOM 560 N N . SER A 1 74 ? -2.348 7.260 -12.999 1.00 98.25 74 SER A N 1
ATOM 561 C CA . SER A 1 74 ? -3.691 6.744 -12.696 1.00 98.25 74 SER A CA 1
ATOM 562 C C . SER A 1 74 ? -4.125 5.560 -13.560 1.00 98.25 74 SER A C 1
ATOM 564 O O . SER A 1 74 ? -4.896 4.722 -13.109 1.00 98.25 74 SER A O 1
ATOM 566 N N . ILE A 1 75 ? -3.586 5.427 -14.777 1.00 98.25 75 ILE A N 1
ATOM 567 C CA . ILE A 1 75 ? -3.873 4.296 -15.676 1.00 98.25 75 ILE A CA 1
ATOM 568 C C . ILE A 1 75 ? -3.486 2.932 -15.081 1.00 98.25 75 ILE A C 1
ATOM 570 O O . ILE A 1 75 ? -4.026 1.909 -15.494 1.00 98.25 75 ILE A O 1
ATOM 574 N N . LEU A 1 76 ? -2.556 2.907 -14.122 1.00 98.19 76 LEU A N 1
ATOM 575 C CA . LEU A 1 76 ? -2.142 1.689 -13.424 1.00 98.19 76 LEU A CA 1
ATOM 576 C C . LEU A 1 76 ? -3.008 1.395 -12.193 1.00 98.19 76 LEU A C 1
ATOM 578 O O . LEU A 1 76 ? -2.888 0.324 -11.609 1.00 98.19 76 LEU A O 1
ATOM 582 N N . VAL A 1 77 ? -3.855 2.336 -11.772 1.00 98.50 77 VAL A N 1
ATOM 583 C CA . VAL A 1 77 ? -4.585 2.290 -10.504 1.00 98.50 77 VAL A CA 1
ATOM 584 C C . VAL A 1 77 ? -6.029 1.868 -10.749 1.00 98.50 77 VAL A C 1
ATOM 586 O O . VAL A 1 77 ? -6.757 2.483 -11.519 1.00 98.50 77 VAL A O 1
ATOM 589 N N . SER A 1 78 ? -6.463 0.804 -10.074 1.00 98.62 78 SER A N 1
ATOM 590 C CA . SER A 1 78 ? -7.847 0.321 -10.138 1.00 98.62 78 SER A CA 1
ATOM 591 C C . SER A 1 78 ? -8.760 1.040 -9.143 1.00 98.62 78 SER A C 1
ATOM 593 O O . SER A 1 78 ? -9.931 1.253 -9.444 1.00 98.62 78 SER A O 1
ATOM 595 N N . ALA A 1 79 ? -8.245 1.405 -7.964 1.00 98.50 79 ALA A N 1
ATOM 596 C CA . ALA A 1 79 ? -8.999 2.141 -6.951 1.00 98.50 79 ALA A CA 1
ATOM 597 C C . ALA A 1 79 ? -8.091 3.001 -6.062 1.00 98.50 79 ALA A C 1
ATOM 599 O O . ALA A 1 79 ? -6.984 2.587 -5.712 1.00 98.50 79 ALA A O 1
ATOM 600 N N . VAL A 1 80 ? -8.608 4.163 -5.656 1.00 98.69 80 VAL A N 1
ATOM 601 C CA . VAL A 1 80 ? -8.004 5.053 -4.656 1.00 98.69 80 VAL A CA 1
ATOM 602 C C . VAL A 1 80 ? -8.962 5.190 -3.478 1.00 98.69 80 VAL A C 1
ATOM 604 O O . VAL A 1 80 ? -10.137 5.502 -3.671 1.00 98.69 80 VAL A O 1
ATOM 607 N N . CYS A 1 81 ? -8.467 4.973 -2.262 1.00 98.38 81 CYS A N 1
ATOM 608 C CA . CYS A 1 81 ? -9.238 5.082 -1.027 1.00 98.38 81 CYS A CA 1
ATOM 609 C C . CYS A 1 81 ? -8.570 6.093 -0.094 1.00 98.38 81 CYS A C 1
ATOM 611 O O . CYS A 1 81 ? -7.406 5.923 0.257 1.00 98.38 81 CYS A O 1
ATOM 613 N N . VAL A 1 82 ? -9.294 7.125 0.336 1.00 98.31 82 VAL A N 1
ATOM 614 C CA . VAL A 1 82 ? -8.785 8.056 1.355 1.00 98.31 82 VAL A CA 1
ATOM 615 C C . VAL A 1 82 ? -8.908 7.383 2.715 1.00 98.31 82 VAL A C 1
ATOM 617 O O . VAL A 1 82 ? -10.015 7.085 3.154 1.00 98.31 82 VAL A O 1
ATOM 620 N N . VAL A 1 83 ? -7.770 7.095 3.336 1.00 98.19 83 VAL A N 1
ATOM 621 C CA . VAL A 1 83 ? -7.651 6.376 4.606 1.00 98.19 83 VAL A CA 1
ATOM 622 C C . VAL A 1 83 ? -6.558 7.064 5.434 1.00 98.19 83 VAL A C 1
ATOM 624 O O . VAL A 1 83 ? -5.409 6.609 5.421 1.00 98.19 83 VAL A O 1
ATOM 627 N N . PRO A 1 84 ? -6.874 8.183 6.115 1.00 97.25 84 PRO A N 1
ATOM 628 C CA . PRO A 1 84 ? -5.908 8.889 6.945 1.00 97.25 84 PRO A CA 1
ATOM 629 C C . PRO A 1 84 ? -5.409 7.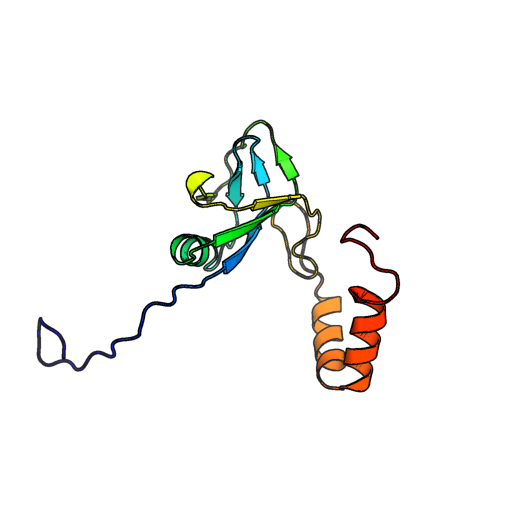994 8.081 1.00 97.25 84 PRO A C 1
ATOM 631 O O . PRO A 1 84 ? -6.201 7.363 8.778 1.00 97.25 84 PRO A O 1
ATOM 634 N N . GLY A 1 85 ? -4.100 7.904 8.285 1.00 96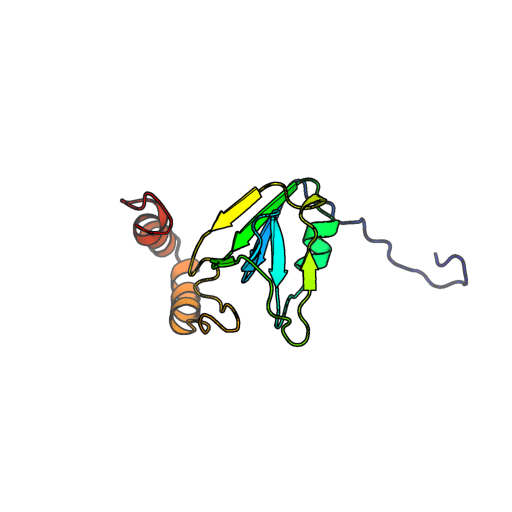.44 85 GLY A N 1
ATOM 635 C CA . GLY A 1 85 ? -3.516 6.951 9.226 1.00 96.44 85 GLY A CA 1
ATOM 636 C C . GLY A 1 85 ? -3.435 5.521 8.686 1.00 96.44 85 GLY A C 1
ATOM 637 O O . GLY A 1 85 ? -3.177 4.607 9.468 1.00 96.44 85 GLY A O 1
ATOM 638 N N . GLY A 1 86 ? -3.651 5.300 7.386 1.00 96.44 86 GLY A N 1
ATOM 639 C CA . GLY A 1 86 ? -3.780 3.972 6.777 1.00 96.44 86 GLY A CA 1
ATOM 640 C C . GLY A 1 86 ? -2.525 3.092 6.836 1.00 96.44 86 GLY A C 1
ATOM 641 O O . GLY A 1 86 ? -2.629 1.881 6.653 1.00 96.44 86 GLY A O 1
ATOM 642 N N . ALA A 1 87 ? -1.348 3.662 7.114 1.00 95.88 87 ALA A N 1
ATOM 643 C CA . ALA A 1 87 ? -0.126 2.900 7.372 1.00 95.88 87 ALA A CA 1
ATOM 644 C C . ALA A 1 87 ? 0.102 2.566 8.855 1.00 95.88 87 ALA A C 1
ATOM 646 O O . ALA A 1 87 ? 1.031 1.814 9.152 1.00 95.88 87 ALA A O 1
ATOM 647 N N . THR A 1 88 ? -0.698 3.096 9.785 1.00 94.44 88 THR A N 1
ATOM 648 C CA . THR A 1 88 ? -0.570 2.830 11.229 1.00 94.44 88 THR A CA 1
ATOM 649 C C . THR A 1 88 ? -0.570 1.317 11.497 1.00 94.44 88 THR A C 1
ATOM 651 O O . THR A 1 88 ? -1.414 0.610 10.949 1.00 94.44 88 THR A O 1
ATOM 654 N N . PRO A 1 89 ? 0.350 0.774 12.322 1.00 94.44 89 PRO A N 1
ATOM 655 C CA . PRO A 1 89 ? 1.306 1.452 13.212 1.00 94.44 89 PRO A CA 1
ATOM 656 C C . PRO A 1 89 ? 2.633 1.878 12.560 1.00 94.44 89 PRO A C 1
ATOM 658 O O . PRO A 1 89 ? 3.516 2.398 13.247 1.00 94.44 89 PRO A O 1
ATOM 661 N N . SER A 1 90 ? 2.811 1.652 11.257 1.00 94.62 90 SER A N 1
ATOM 662 C CA . SER A 1 90 ? 3.954 2.169 10.497 1.00 94.62 90 SER A CA 1
ATOM 663 C C . SER A 1 90 ? 3.872 3.693 10.330 1.00 94.62 90 SER A C 1
ATOM 665 O O . SER A 1 90 ? 2.943 4.342 10.798 1.00 94.62 90 SER A O 1
ATOM 667 N N . TYR A 1 91 ? 4.881 4.281 9.692 1.00 94.31 91 TYR A N 1
ATOM 668 C CA . TYR A 1 91 ? 4.938 5.715 9.419 1.00 94.31 91 TYR A CA 1
ATOM 669 C C . TYR A 1 91 ? 4.405 6.050 8.019 1.00 94.31 91 TYR A C 1
AT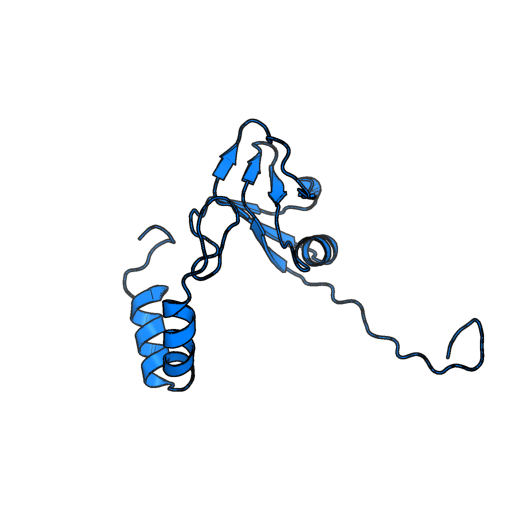OM 671 O O . TYR A 1 91 ? 4.545 5.254 7.089 1.00 94.31 91 TYR A O 1
ATOM 679 N N . ALA A 1 92 ? 3.927 7.283 7.854 1.00 95.69 92 ALA A N 1
ATOM 680 C CA . ALA A 1 92 ? 3.749 7.945 6.565 1.00 95.69 92 ALA A CA 1
ATOM 681 C C . ALA A 1 92 ? 4.548 9.257 6.589 1.00 95.69 92 ALA A C 1
ATOM 683 O O . ALA A 1 92 ? 4.227 10.191 7.328 1.00 95.69 92 ALA A O 1
ATOM 684 N N . LEU A 1 93 ? 5.652 9.319 5.832 1.00 95.62 93 LEU A N 1
ATOM 685 C CA . LEU A 1 93 ? 6.622 10.413 5.950 1.00 95.62 93 LEU A CA 1
ATOM 686 C C . LEU A 1 93 ? 5.965 11.769 5.654 1.00 95.62 93 LEU A C 1
ATOM 688 O O . LEU A 1 93 ? 5.499 11.995 4.541 1.00 95.62 93 LEU A O 1
ATOM 692 N N . GLY A 1 94 ? 6.001 12.680 6.628 1.00 94.50 94 GLY A N 1
ATOM 693 C CA . GLY A 1 94 ? 5.371 14.002 6.545 1.00 94.50 94 GLY A CA 1
ATOM 694 C C . GLY A 1 94 ? 3.982 14.092 7.189 1.00 94.50 94 GLY A C 1
ATOM 695 O O . GLY A 1 94 ? 3.514 15.207 7.382 1.00 94.50 94 GLY A O 1
ATOM 696 N N . TYR A 1 95 ? 3.376 12.961 7.569 1.00 95.88 95 TYR A N 1
ATOM 697 C CA . TYR A 1 95 ? 2.068 12.893 8.237 1.00 95.88 95 TYR A CA 1
ATOM 698 C C . TYR A 1 95 ? 2.215 12.413 9.681 1.00 95.88 95 TYR A C 1
ATOM 700 O O . TYR A 1 95 ? 1.856 13.130 10.611 1.00 95.88 95 TYR A O 1
ATOM 708 N N . TYR A 1 96 ? 2.800 11.229 9.887 1.00 95.94 96 TYR A N 1
ATOM 709 C CA . TYR A 1 96 ? 3.010 10.652 11.218 1.00 95.94 96 TYR A CA 1
ATOM 710 C C . TYR A 1 96 ? 4.211 9.704 11.261 1.00 95.94 96 TYR A C 1
ATOM 712 O O . TYR A 1 96 ? 4.641 9.133 10.255 1.00 95.94 96 TYR A O 1
ATOM 720 N N . GLY A 1 97 ? 4.779 9.573 12.461 1.00 94.69 97 GLY A N 1
ATOM 721 C CA . GLY A 1 97 ? 5.864 8.644 12.760 1.00 94.69 97 GLY A CA 1
ATOM 722 C C . GLY A 1 97 ? 5.359 7.235 13.073 1.00 94.69 97 GLY A C 1
ATOM 723 O O . GLY A 1 97 ? 4.166 7.004 13.225 1.00 94.69 97 GLY A O 1
ATOM 724 N N . ARG A 1 98 ? 6.295 6.293 13.191 1.00 93.12 98 ARG A N 1
ATOM 725 C CA . ARG A 1 98 ? 6.002 4.898 13.537 1.00 93.12 98 ARG A CA 1
ATOM 726 C C . ARG A 1 98 ? 5.682 4.762 15.025 1.00 93.12 98 ARG A C 1
ATOM 728 O O . ARG A 1 98 ? 6.468 5.218 15.857 1.00 93.12 98 ARG A O 1
ATOM 735 N N . ASP A 1 99 ? 4.620 4.037 15.355 1.00 92.94 99 ASP A N 1
ATOM 736 C CA . ASP A 1 99 ? 4.308 3.659 16.732 1.00 92.94 99 ASP A CA 1
ATOM 737 C C . ASP A 1 99 ? 5.069 2.386 17.125 1.00 92.94 99 ASP A C 1
ATOM 739 O O . ASP A 1 99 ? 4.614 1.258 16.937 1.00 92.94 99 ASP A O 1
ATOM 743 N N . ASN A 1 100 ? 6.271 2.569 17.674 1.00 91.31 100 ASN A N 1
ATOM 744 C CA . ASN A 1 100 ? 7.110 1.457 18.125 1.00 91.31 100 ASN A CA 1
ATOM 745 C C . ASN A 1 100 ? 6.477 0.638 19.256 1.00 91.31 1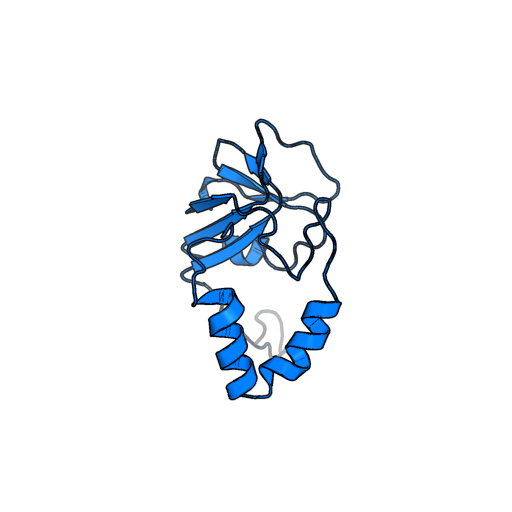00 ASN A C 1
ATOM 747 O O . ASN A 1 100 ? 6.825 -0.532 19.400 1.00 91.31 100 ASN A O 1
ATOM 751 N N . SER A 1 101 ? 5.595 1.237 20.063 1.00 92.38 101 SER A N 1
ATOM 752 C CA . SER A 1 101 ? 5.000 0.543 21.206 1.00 92.38 101 SER A CA 1
ATOM 753 C C . SER A 1 101 ? 4.072 -0.576 20.737 1.00 92.38 101 SER A C 1
ATOM 755 O O . SER A 1 101 ? 4.229 -1.713 21.181 1.00 92.38 101 SER A O 1
ATOM 757 N N . LYS A 1 102 ? 3.247 -0.302 19.717 1.00 89.00 102 LYS A N 1
ATOM 758 C CA . LYS A 1 102 ? 2.384 -1.302 19.073 1.00 89.00 102 LYS A CA 1
ATOM 759 C C . LYS A 1 102 ? 3.170 -2.456 18.452 1.00 89.00 102 LYS A C 1
ATOM 761 O O . LYS A 1 102 ? 2.744 -3.601 18.537 1.00 89.00 102 LYS A O 1
ATOM 766 N N . TYR A 1 103 ? 4.343 -2.198 17.867 1.00 87.50 103 TYR A N 1
ATOM 767 C CA . TYR A 1 103 ? 5.192 -3.277 17.336 1.00 87.50 103 TYR A CA 1
ATOM 768 C C . TYR A 1 103 ? 5.758 -4.189 18.430 1.00 87.50 103 TYR A C 1
ATOM 770 O O . TYR A 1 103 ? 5.885 -5.393 18.208 1.00 87.50 103 TYR A O 1
ATOM 778 N N . ILE A 1 104 ? 6.115 -3.629 19.590 1.00 91.06 104 ILE A N 1
ATOM 779 C CA . ILE A 1 104 ? 6.610 -4.413 20.729 1.00 91.06 104 ILE A CA 1
ATOM 780 C C . ILE A 1 104 ? 5.470 -5.256 21.309 1.00 91.06 104 ILE A C 1
ATOM 782 O O . ILE A 1 104 ? 5.635 -6.461 21.466 1.00 91.06 104 ILE A O 1
ATOM 786 N N . GLU A 1 105 ? 4.304 -4.655 21.547 1.00 91.06 105 GLU A N 1
ATOM 787 C CA . GLU A 1 105 ? 3.113 -5.353 22.050 1.00 91.06 105 GLU A CA 1
ATOM 788 C C . GLU A 1 105 ? 2.647 -6.472 21.104 1.00 91.06 105 GLU A C 1
ATOM 790 O O . GLU A 1 105 ? 2.310 -7.579 21.538 1.00 91.06 105 GLU A O 1
ATOM 795 N N . TRP A 1 106 ? 2.695 -6.220 19.793 1.00 92.69 106 TRP A N 1
ATOM 796 C CA . TRP A 1 106 ? 2.358 -7.215 18.780 1.00 92.69 106 TRP A CA 1
ATOM 797 C C . TRP A 1 106 ? 3.230 -8.468 18.871 1.00 92.69 106 TRP A C 1
ATOM 799 O O . TRP A 1 106 ? 2.750 -9.578 18.633 1.00 92.69 106 TRP A O 1
ATOM 809 N N . ALA A 1 107 ? 4.509 -8.322 19.230 1.00 91.56 107 ALA A N 1
ATOM 810 C CA . ALA A 1 107 ? 5.433 -9.447 19.326 1.00 91.56 107 ALA A CA 1
ATOM 811 C C . ALA A 1 107 ? 5.041 -10.450 20.420 1.00 91.56 107 ALA A C 1
ATOM 813 O O . ALA A 1 107 ? 5.378 -11.628 20.297 1.00 91.56 107 ALA A O 1
ATOM 814 N N . ASP A 1 108 ? 4.350 -10.009 21.469 1.00 92.25 108 ASP A N 1
ATOM 815 C CA . ASP A 1 108 ? 3.837 -10.892 22.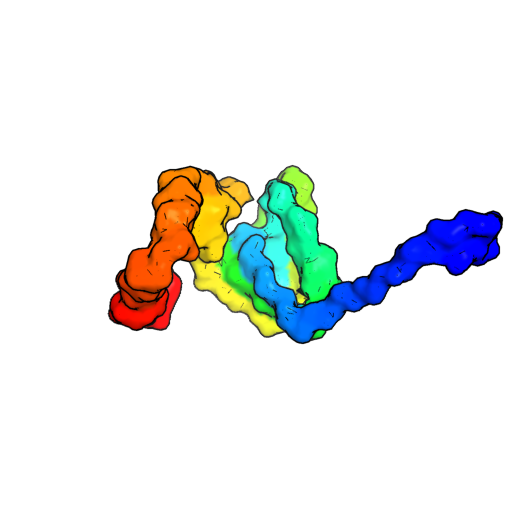517 1.00 92.25 108 ASP A CA 1
ATOM 816 C C . ASP A 1 108 ? 2.428 -11.385 22.173 1.00 92.25 108 ASP A C 1
ATOM 818 O O . ASP A 1 108 ? 2.175 -12.589 22.217 1.00 92.25 108 ASP A O 1
ATOM 822 N N . THR A 1 109 ? 1.556 -10.485 21.710 1.00 93.56 109 THR A N 1
ATOM 823 C CA . THR A 1 109 ? 0.168 -10.798 21.327 1.00 93.56 109 THR A CA 1
ATOM 824 C C . THR A 1 109 ? 0.090 -11.861 20.230 1.00 93.56 109 THR A C 1
ATOM 826 O O . THR A 1 109 ? -0.696 -12.798 20.321 1.00 93.56 109 THR A O 1
ATOM 829 N N . SER A 1 110 ? 0.935 -11.7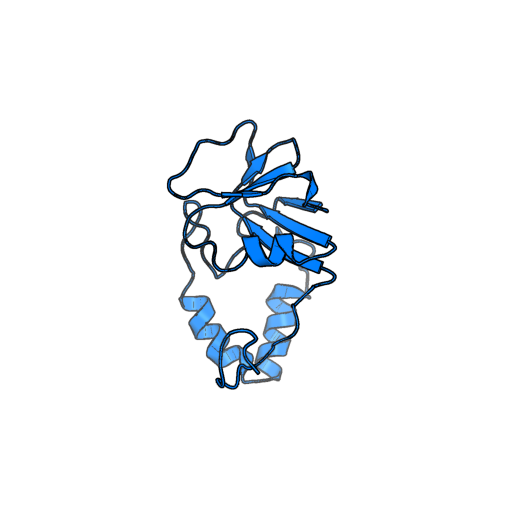65 19.201 1.00 94.31 110 SER A N 1
ATOM 830 C CA . SER A 1 110 ? 0.881 -12.650 18.027 1.00 94.31 110 SER A CA 1
ATOM 831 C C . SER A 1 110 ? 1.374 -14.082 18.271 1.00 94.31 110 SER A C 1
ATOM 833 O O . SER A 1 110 ? 1.154 -14.950 17.425 1.00 94.31 110 SER A O 1
ATOM 835 N N . LYS A 1 111 ? 2.048 -14.354 19.399 1.00 95.81 111 LYS A N 1
ATOM 836 C CA . LYS A 1 111 ? 2.562 -15.697 19.730 1.00 95.81 111 LYS A CA 1
ATOM 837 C C . LYS A 1 111 ? 1.538 -16.567 20.451 1.00 95.81 111 LYS A C 1
ATOM 839 O O . LYS A 1 111 ? 1.682 -17.789 20.435 1.00 95.81 111 LYS A O 1
ATOM 844 N N . ASP A 1 112 ? 0.540 -15.956 21.086 1.00 97.31 112 ASP A N 1
ATOM 845 C CA . ASP A 1 112 ? -0.519 -16.661 21.800 1.00 97.31 112 ASP A CA 1
ATOM 846 C C . ASP A 1 112 ? -1.839 -16.577 21.031 1.00 97.31 112 ASP A C 1
ATOM 848 O O . ASP A 1 112 ? -2.303 -15.503 20.652 1.00 97.31 112 ASP A O 1
ATOM 852 N N . ARG A 1 113 ? -2.461 -17.736 20.798 1.00 96.56 113 ARG A N 1
ATOM 853 C CA . ARG A 1 113 ? -3.668 -17.825 19.971 1.00 96.56 113 ARG A CA 1
ATOM 854 C C . ARG A 1 113 ? -4.846 -17.076 20.595 1.00 96.56 113 ARG A C 1
ATOM 856 O O . ARG A 1 113 ? -5.575 -16.419 19.860 1.00 96.56 113 ARG A O 1
ATOM 863 N N . ALA A 1 114 ? -5.028 -17.176 21.911 1.00 97.19 114 ALA A N 1
ATOM 864 C CA . ALA A 1 114 ? -6.152 -16.548 22.597 1.00 97.19 114 ALA A CA 1
ATOM 865 C C . ALA A 1 114 ? -5.971 -15.026 22.675 1.00 97.19 114 ALA A C 1
ATOM 867 O O . ALA A 1 114 ? -6.915 -14.282 22.423 1.00 97.19 114 ALA A O 1
ATOM 868 N N . ALA A 1 115 ? -4.754 -14.554 22.957 1.00 95.88 115 ALA A N 1
ATOM 869 C CA . ALA A 1 115 ? -4.419 -13.134 22.920 1.00 95.88 115 ALA A CA 1
ATOM 870 C C . ALA A 1 115 ? -4.634 -12.537 21.521 1.00 95.88 115 ALA A C 1
ATOM 872 O O . ALA A 1 115 ? -5.257 -11.484 21.395 1.00 95.88 115 ALA A O 1
ATOM 873 N N . PHE A 1 116 ? -4.189 -13.232 20.470 1.00 96.25 116 PHE A N 1
ATOM 874 C CA . PHE A 1 116 ? -4.409 -12.821 19.085 1.00 96.25 116 PHE A CA 1
ATOM 875 C C . PHE A 1 116 ? -5.898 -12.761 18.711 1.00 96.25 116 PHE A C 1
ATOM 877 O O . PHE A 1 116 ? -6.330 -11.797 18.083 1.00 96.25 116 PHE A O 1
ATOM 884 N N . GLU A 1 117 ? -6.697 -13.756 19.104 1.00 96.75 117 GLU A N 1
ATOM 885 C CA . GLU A 1 117 ? -8.144 -13.747 18.849 1.00 96.75 117 GLU A CA 1
ATOM 886 C C . GLU A 1 117 ? -8.842 -12.599 19.588 1.00 96.75 117 GLU A C 1
ATOM 888 O O . GLU A 1 117 ? -9.642 -11.887 18.984 1.00 96.75 117 GLU A O 1
ATOM 893 N N . ASN A 1 118 ? -8.486 -12.347 20.851 1.00 95.38 118 ASN A N 1
ATOM 894 C CA . ASN A 1 118 ? -9.015 -11.209 21.605 1.00 95.38 118 ASN A CA 1
ATOM 895 C C . ASN A 1 118 ? -8.659 -9.870 20.945 1.00 95.38 118 ASN A C 1
ATOM 897 O O . ASN A 1 118 ? -9.506 -8.984 20.865 1.00 95.38 118 ASN A O 1
ATOM 901 N N . TRP A 1 119 ? -7.428 -9.732 20.446 1.00 94.12 119 TRP A N 1
ATOM 902 C CA . TRP A 1 119 ? -6.993 -8.547 19.709 1.00 94.12 119 TRP A CA 1
ATOM 903 C C . TRP A 1 119 ? -7.778 -8.359 18.404 1.00 94.12 119 TRP A C 1
ATOM 905 O O . TRP A 1 119 ? -8.222 -7.252 18.122 1.00 94.12 119 TRP A O 1
ATOM 915 N N . LEU A 1 120 ? -8.019 -9.429 17.634 1.00 94.62 120 LEU A N 1
ATOM 916 C CA . LEU A 1 120 ? -8.835 -9.355 16.415 1.00 94.62 120 LEU A CA 1
ATOM 917 C C . LEU A 1 120 ? -10.260 -8.887 16.711 1.00 94.62 120 LEU A C 1
ATOM 919 O O . LEU A 1 120 ? -10.803 -8.054 15.988 1.00 94.62 120 LEU A O 1
ATOM 923 N N . HIS A 1 121 ? -10.862 -9.414 17.775 1.00 94.31 121 HIS A N 1
ATOM 924 C CA . HIS A 1 121 ? -12.178 -8.972 18.210 1.00 94.31 121 HIS A CA 1
ATOM 925 C C . HIS A 1 121 ? -12.166 -7.497 18.606 1.00 94.31 121 HIS A C 1
ATOM 927 O O . HIS A 1 121 ? -12.971 -6.737 18.082 1.00 94.31 121 HIS A O 1
ATOM 933 N N . ALA A 1 122 ? -11.216 -7.074 19.439 1.00 90.75 122 ALA A N 1
ATOM 934 C CA . ALA A 1 122 ? -11.142 -5.698 19.921 1.00 90.75 122 ALA A CA 1
ATOM 935 C C . ALA A 1 122 ? -10.851 -4.663 18.819 1.00 90.75 122 ALA A C 1
ATOM 937 O O . ALA A 1 122 ? -11.447 -3.592 18.826 1.00 90.75 122 ALA A O 1
ATOM 938 N N . GLU A 1 123 ? -9.945 -4.969 17.888 1.00 89.69 123 GLU A N 1
ATOM 939 C CA . GLU A 1 123 ? -9.413 -3.976 16.944 1.00 89.69 123 GLU A CA 1
ATOM 940 C C . GLU A 1 123 ? -10.004 -4.083 15.533 1.00 89.69 123 GLU A C 1
ATOM 942 O O . GLU A 1 123 ? -9.878 -3.139 14.757 1.00 89.69 123 GLU A O 1
ATOM 947 N N . ILE A 1 124 ? -10.604 -5.223 15.159 1.00 91.38 124 ILE A N 1
ATOM 948 C CA . ILE A 1 124 ? -11.003 -5.497 13.765 1.00 91.38 124 ILE A CA 1
ATOM 949 C C . ILE A 1 124 ? -12.472 -5.910 13.627 1.00 91.38 124 ILE A C 1
ATOM 951 O O . ILE A 1 124 ? -13.119 -5.499 12.664 1.00 91.38 124 ILE A O 1
ATOM 955 N N . TYR A 1 125 ? -13.006 -6.751 14.519 1.00 90.88 125 TYR A N 1
ATOM 956 C CA . TYR A 1 125 ? -14.341 -7.337 14.329 1.00 90.88 125 TYR A CA 1
ATOM 957 C C . TYR A 1 125 ? -15.446 -6.657 15.137 1.00 90.88 125 TYR A C 1
ATOM 959 O O . TYR A 1 125 ? -16.514 -6.361 14.595 1.00 90.88 125 TYR A O 1
ATOM 967 N N . ASP A 1 126 ? -15.238 -6.441 16.432 1.00 91.50 126 ASP A N 1
ATOM 968 C CA . ASP A 1 126 ? -16.328 -6.106 17.338 1.00 91.50 126 ASP A CA 1
ATOM 969 C C . ASP A 1 126 ? -16.593 -4.599 17.320 1.00 91.50 126 ASP A C 1
ATOM 971 O O . ASP A 1 126 ? -15.902 -3.801 17.942 1.00 91.50 126 ASP A O 1
ATOM 975 N N . GLY A 1 127 ? -17.645 -4.197 16.606 1.00 78.06 127 GLY A N 1
ATOM 976 C CA . GLY A 1 127 ? -18.111 -2.806 16.580 1.00 78.06 127 GLY A CA 1
ATOM 977 C C . GLY A 1 127 ? -17.368 -1.889 15.604 1.00 78.06 127 GLY A C 1
ATOM 978 O O . GLY A 1 127 ? -17.892 -0.811 15.318 1.00 78.06 127 GLY A O 1
ATOM 979 N N . VAL A 1 128 ? -16.249 -2.344 15.029 1.00 83.88 128 VAL A N 1
ATOM 980 C CA . VAL A 1 128 ? -15.489 -1.647 13.980 1.00 83.88 128 VAL A CA 1
ATOM 981 C C . VAL A 1 128 ? -16.229 -1.771 12.647 1.00 83.88 128 VAL A C 1
ATOM 983 O O . VAL A 1 128 ? -16.427 -2.865 12.115 1.00 83.88 128 VAL A O 1
ATOM 986 N N . LYS A 1 129 ? -16.701 -0.645 12.107 1.00 83.50 129 LYS A N 1
ATOM 987 C CA . LYS A 1 129 ? -17.487 -0.592 10.856 1.00 83.50 129 LYS A CA 1
ATOM 988 C C . LYS A 1 129 ? -16.688 -0.053 9.678 1.00 83.50 129 LYS A C 1
ATOM 990 O O . LYS A 1 129 ? -16.993 -0.379 8.531 1.00 83.50 129 LYS A O 1
ATOM 995 N N . SER A 1 130 ? -15.709 0.792 9.956 1.00 86.69 130 SER A N 1
ATOM 996 C CA . SER A 1 130 ? -14.787 1.386 9.000 1.00 86.69 130 SER A CA 1
ATOM 997 C C . SER A 1 130 ? -13.486 1.755 9.709 1.00 86.69 130 SER A C 1
ATOM 999 O O . SER A 1 130 ? -13.376 1.648 10.924 1.00 86.69 130 SER A O 1
ATOM 1001 N N . HIS A 1 131 ? -12.504 2.222 8.939 1.00 87.19 131 HIS A N 1
ATOM 1002 C CA . HIS A 1 131 ? -11.237 2.730 9.474 1.00 87.19 131 HIS A CA 1
ATOM 1003 C C . HIS A 1 131 ? -11.409 3.895 10.468 1.00 87.19 131 HIS A C 1
ATOM 1005 O O . HIS A 1 131 ? -10.564 4.097 11.332 1.00 87.19 131 HIS A O 1
ATOM 1011 N N . ASP A 1 132 ? -12.508 4.646 10.360 1.00 82.62 132 ASP A N 1
ATOM 1012 C CA . ASP A 1 132 ? -12.778 5.825 11.192 1.00 82.62 132 ASP A CA 1
ATOM 1013 C C . ASP A 1 132 ? -13.490 5.501 12.521 1.00 82.62 132 ASP A C 1
ATOM 1015 O O . ASP A 1 132 ? -13.711 6.415 13.321 1.00 82.62 132 ASP A O 1
ATOM 1019 N N . SER A 1 133 ? -13.936 4.254 12.729 1.00 59.53 133 SER A N 1
ATOM 1020 C CA . SER A 1 133 ? -14.902 3.880 13.779 1.00 59.53 133 SER A CA 1
ATOM 1021 C C . SER A 1 133 ? -14.392 2.826 14.744 1.00 59.53 133 SER A C 1
ATOM 1023 O O . SER A 1 133 ? -13.948 1.782 14.219 1.00 59.53 133 SER A O 1
#

Secondary structure (DSSP, 8-state):
--TTSS-----------SEEEEEEEEEETT--EEE-S--TTHHHHHHH-SEEEEEEEEEESS----TT-EEE-GGG-SEEEE-TTTTTTS-BTTTB---HHHHHHHHHHTTSHHHHHHHHIIIIISS--STT-